Protein AF-A0A6V8PBB9-F1 (afdb_monomer_lite)

Secondary structure (DSSP, 8-state):
--BHHHH---HHHHHHHHHHHHH--SSSGGGT---S----HHHHHHHHHHHHSBPPSSHHHHHHHHHHHHHHHSGGGSS-HHHHHHHHHS--TT----------

pLDDT: mean 77.47, std 15.17, range [37.69, 92.19]

Organism: NCBI:txid2754717

Sequence (104 aa):
MKRFIEVSFPVKEVSVESAREKNIRHGHISTLHIWWARRPLASSRTTSYAALIPTPENDLEWDKKRQFIIELSKWENSLNPAIIEKVRFTPHSGHRLRFKPATD

Structure (mmCIF, N/CA/C/O backbone):
data_AF-A0A6V8PBB9-F1
#
_entry.id   AF-A0A6V8PBB9-F1
#
loop_
_atom_site.group_PDB
_atom_site.id
_atom_site.type_symbol
_atom_site.label_atom_id
_atom_site.label_alt_id
_atom_site.label_comp_id
_atom_site.label_asym_id
_atom_site.label_entity_id
_atom_site.label_seq_id
_atom_site.pdbx_PDB_ins_code
_atom_site.Cartn_x
_atom_site.Cartn_y
_atom_site.Cartn_z
_atom_site.occupancy
_atom_site.B_iso_or_equiv
_atom_site.auth_seq_id
_atom_site.auth_comp_id
_atom_site.auth_asym_id
_atom_site.auth_atom_id
_atom_site.pdbx_PDB_model_num
ATOM 1 N N . MET A 1 1 ? -7.534 -2.734 20.388 1.00 67.62 1 MET A N 1
ATOM 2 C CA . MET A 1 1 ? -7.960 -1.711 19.406 1.00 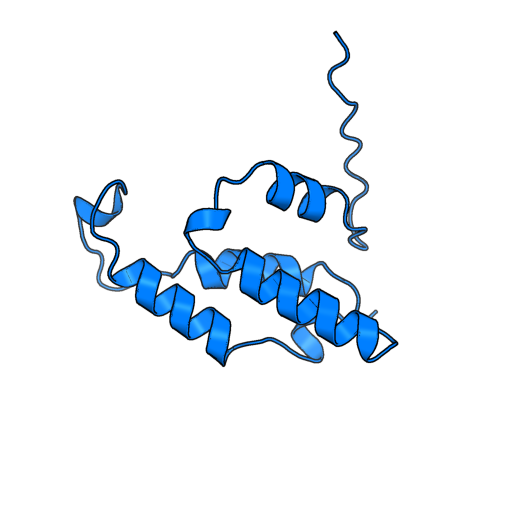67.62 1 MET A CA 1
ATOM 3 C C . MET A 1 1 ? -7.735 -2.296 18.022 1.00 67.62 1 MET A C 1
ATOM 5 O O . MET A 1 1 ? -6.621 -2.750 17.782 1.00 67.62 1 MET A O 1
ATOM 9 N N . LYS A 1 2 ? -8.766 -2.359 17.170 1.00 80.06 2 LYS A N 1
ATOM 10 C CA . LYS A 1 2 ? -8.644 -2.953 15.828 1.00 80.06 2 LYS A CA 1
ATOM 11 C C . LYS A 1 2 ? -7.736 -2.108 14.938 1.00 80.06 2 LYS A C 1
ATOM 13 O O . LYS A 1 2 ? -7.765 -0.871 15.020 1.00 80.06 2 LYS A O 1
ATOM 18 N N . ARG A 1 3 ? -6.945 -2.761 14.092 1.00 86.38 3 ARG A N 1
ATOM 19 C CA . ARG A 1 3 ? -6.057 -2.099 13.119 1.00 86.38 3 ARG A CA 1
ATOM 20 C C . ARG A 1 3 ? -6.748 -1.959 11.769 1.00 86.38 3 ARG A C 1
ATOM 22 O O . ARG A 1 3 ? -7.606 -2.768 11.436 1.00 86.38 3 ARG A O 1
ATOM 29 N N . PHE A 1 4 ? -6.346 -0.969 10.968 1.00 86.94 4 PHE A N 1
ATOM 30 C CA . PHE A 1 4 ? -6.952 -0.748 9.647 1.00 86.94 4 PHE A CA 1
ATOM 31 C C . PHE A 1 4 ? -6.899 -2.005 8.774 1.00 86.94 4 PHE A C 1
ATOM 33 O O . PHE A 1 4 ? -7.910 -2.369 8.185 1.00 86.94 4 PHE A O 1
ATOM 40 N N . ILE A 1 5 ? -5.763 -2.712 8.782 1.00 87.94 5 ILE A N 1
ATOM 41 C CA . ILE A 1 5 ? -5.568 -3.948 8.010 1.00 87.94 5 ILE A CA 1
ATOM 42 C C . ILE A 1 5 ? -6.571 -5.069 8.345 1.00 87.94 5 ILE A C 1
ATOM 44 O O . ILE A 1 5 ? -6.842 -5.909 7.495 1.00 87.94 5 ILE A O 1
ATOM 48 N N . GLU A 1 6 ? -7.142 -5.084 9.552 1.00 85.94 6 GLU A N 1
ATOM 49 C CA . GLU A 1 6 ? -8.131 -6.090 9.974 1.00 85.94 6 GLU A CA 1
ATOM 50 C C . GLU A 1 6 ? -9.535 -5.793 9.433 1.00 85.94 6 GLU A C 1
ATOM 52 O O . GLU A 1 6 ? -10.393 -6.672 9.419 1.00 85.94 6 GLU A O 1
ATOM 57 N N . VAL A 1 7 ? -9.782 -4.549 9.016 1.00 85.75 7 VAL A N 1
ATOM 58 C CA . VAL A 1 7 ? -11.084 -4.088 8.522 1.00 85.75 7 VAL A CA 1
ATOM 59 C C . VAL A 1 7 ? -11.071 -3.955 7.008 1.00 85.75 7 VAL A C 1
ATOM 61 O O . VAL A 1 7 ? -12.018 -4.364 6.342 1.00 85.75 7 VAL A O 1
ATOM 64 N N . SER A 1 8 ? -10.016 -3.362 6.452 1.00 82.56 8 SER A N 1
ATOM 65 C CA . SER A 1 8 ? -9.913 -3.123 5.019 1.00 82.56 8 SER A CA 1
ATOM 66 C C . SER A 1 8 ? -8.471 -2.890 4.584 1.00 82.56 8 SER A C 1
ATOM 68 O O . SER A 1 8 ? -7.655 -2.323 5.307 1.00 82.56 8 SER A O 1
ATOM 70 N N . PHE A 1 9 ? -8.156 -3.290 3.356 1.00 87.94 9 PHE A N 1
ATOM 71 C CA . PHE A 1 9 ? -6.892 -2.975 2.707 1.00 87.94 9 PHE A CA 1
ATOM 72 C C . PHE A 1 9 ? -7.114 -2.853 1.191 1.00 87.94 9 PHE A C 1
ATOM 74 O O . PHE A 1 9 ? -7.758 -3.732 0.612 1.00 87.94 9 PHE A O 1
ATOM 81 N N . PRO A 1 10 ? -6.600 -1.805 0.515 1.00 90.56 10 PRO A N 1
ATOM 82 C CA . PRO A 1 10 ? -6.743 -1.641 -0.934 1.00 90.56 10 PRO A CA 1
ATOM 83 C C . PRO A 1 10 ? -5.828 -2.616 -1.698 1.00 90.56 10 PRO A C 1
ATOM 85 O O . PRO A 1 10 ? -4.805 -2.240 -2.267 1.00 90.56 10 PRO A O 1
ATOM 88 N N . VAL A 1 11 ? -6.186 -3.904 -1.687 1.00 90.12 11 VAL A N 1
ATOM 89 C CA . VAL A 1 11 ? -5.381 -4.986 -2.278 1.00 90.12 11 VAL A CA 1
ATOM 90 C C . VAL A 1 11 ? -5.196 -4.778 -3.779 1.00 90.12 11 VAL A C 1
ATOM 92 O O . VAL A 1 11 ? -4.096 -4.992 -4.287 1.00 90.12 11 VAL A O 1
ATOM 95 N N . LYS A 1 12 ? -6.244 -4.361 -4.500 1.00 91.31 12 LYS A N 1
ATOM 96 C CA . LYS A 1 12 ? -6.227 -4.246 -5.965 1.00 91.31 12 LYS A CA 1
ATOM 97 C C . LYS A 1 12 ? -5.201 -3.213 -6.424 1.00 91.31 12 LYS A C 1
ATOM 99 O O . LYS A 1 12 ? -4.346 -3.516 -7.249 1.00 91.31 12 LYS A O 1
ATOM 104 N N . GLU A 1 13 ? -5.264 -2.015 -5.861 1.00 92.19 13 GLU A N 1
ATOM 105 C CA . GLU A 1 13 ? -4.409 -0.887 -6.214 1.00 92.19 13 GLU A CA 1
ATOM 106 C C . GLU A 1 13 ? -2.955 -1.147 -5.799 1.00 92.19 13 GLU A C 1
ATOM 108 O O . GLU A 1 13 ? -2.046 -1.011 -6.618 1.00 92.19 13 GLU A O 1
ATOM 113 N N . VAL A 1 14 ? -2.734 -1.638 -4.572 1.00 90.56 14 VAL A N 1
ATOM 114 C CA . VAL A 1 14 ? -1.390 -1.994 -4.082 1.00 90.56 14 VAL A CA 1
ATOM 115 C C . VAL A 1 14 ? -0.769 -3.119 -4.915 1.00 90.56 14 VAL A C 1
ATOM 117 O O . VAL A 1 14 ? 0.441 -3.117 -5.158 1.00 90.56 14 VAL A O 1
ATOM 120 N N . SER A 1 15 ? -1.574 -4.075 -5.384 1.00 89.44 15 SER A N 1
ATOM 121 C CA . SER A 1 15 ? -1.097 -5.166 -6.242 1.00 89.44 15 SER A CA 1
ATOM 122 C C . SER A 1 15 ? -0.676 -4.670 -7.623 1.00 89.44 15 SER A C 1
ATOM 124 O O . SER A 1 15 ? 0.337 -5.137 -8.142 1.00 89.44 15 SER A O 1
ATOM 126 N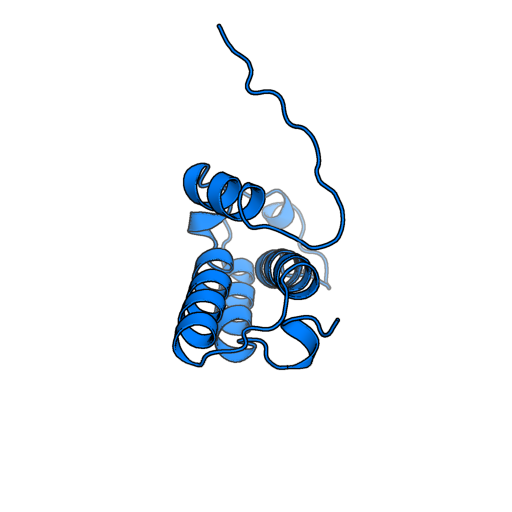 N . VAL A 1 16 ? -1.402 -3.706 -8.202 1.00 91.00 16 VAL A N 1
ATOM 127 C CA . VAL A 1 16 ? -1.021 -3.078 -9.478 1.00 91.00 16 VAL A CA 1
ATOM 128 C C . VAL A 1 16 ? 0.325 -2.370 -9.343 1.00 91.00 16 VAL A C 1
ATOM 130 O O . VAL A 1 16 ? 1.211 -2.607 -10.164 1.00 91.00 16 VAL A O 1
ATOM 133 N N . GLU A 1 17 ? 0.525 -1.571 -8.292 1.00 89.50 17 GLU A N 1
ATOM 134 C CA . GLU A 1 17 ? 1.814 -0.899 -8.069 1.00 89.50 17 GLU A CA 1
ATOM 135 C C . GLU A 1 17 ? 2.943 -1.898 -7.775 1.00 89.50 17 GLU A C 1
ATOM 137 O O . GLU A 1 17 ? 4.044 -1.776 -8.310 1.00 89.50 17 GLU A O 1
ATOM 142 N N . SER A 1 18 ? 2.657 -2.963 -7.022 1.00 86.88 18 SER A N 1
ATOM 143 C CA . SER A 1 18 ? 3.609 -4.054 -6.770 1.00 86.88 18 SER A CA 1
ATOM 144 C C . SER A 1 18 ? 4.019 -4.788 -8.053 1.00 86.88 18 SER A C 1
ATOM 146 O O . SER A 1 18 ? 5.165 -5.218 -8.192 1.00 86.88 18 SER A O 1
ATOM 148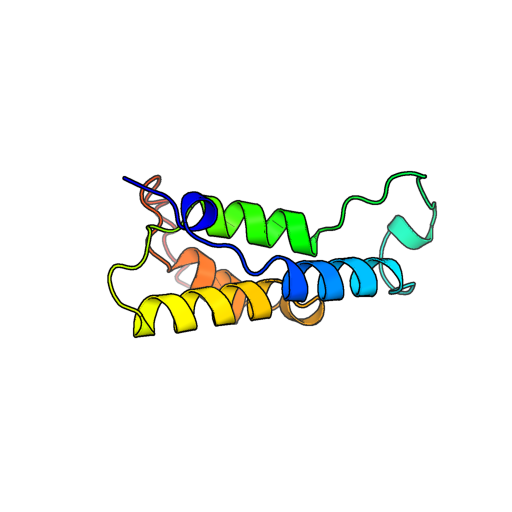 N N . ALA A 1 19 ? 3.096 -4.952 -9.006 1.00 86.31 19 ALA A N 1
ATOM 149 C CA . ALA A 1 19 ? 3.386 -5.535 -10.312 1.00 86.31 19 ALA A CA 1
ATOM 150 C C . ALA A 1 19 ? 4.183 -4.568 -11.202 1.00 86.31 19 ALA A C 1
ATOM 152 O O . ALA A 1 19 ? 5.096 -4.999 -11.906 1.00 86.31 19 ALA A O 1
ATOM 153 N N . ARG A 1 20 ? 3.895 -3.261 -11.141 1.00 84.81 20 ARG A N 1
ATOM 154 C CA . ARG A 1 20 ? 4.679 -2.234 -11.842 1.00 84.81 20 ARG A CA 1
ATOM 155 C C . ARG A 1 20 ? 6.115 -2.173 -11.339 1.00 84.81 20 ARG A C 1
ATOM 157 O O . ARG A 1 20 ? 7.025 -2.201 -12.159 1.00 84.81 20 ARG A O 1
ATOM 164 N N . GLU A 1 21 ? 6.329 -2.205 -10.024 1.00 80.81 21 GLU A N 1
ATOM 165 C CA . GLU A 1 21 ? 7.662 -2.250 -9.402 1.00 80.81 21 GLU A CA 1
ATOM 166 C C . GLU A 1 21 ? 8.505 -3.428 -9.925 1.00 80.81 21 GLU A C 1
ATOM 168 O O . GLU A 1 21 ? 9.725 -3.327 -10.089 1.00 80.81 21 GLU A O 1
ATOM 173 N N . LYS A 1 22 ? 7.856 -4.553 -10.267 1.00 75.38 22 LYS A N 1
ATOM 174 C CA . LYS A 1 22 ? 8.543 -5.706 -10.865 1.00 75.38 22 LYS A CA 1
ATOM 175 C C . LYS A 1 22 ? 9.132 -5.411 -12.248 1.00 75.38 22 LYS A C 1
ATOM 177 O O . LYS A 1 22 ? 10.169 -5.990 -12.582 1.00 75.38 22 LYS A O 1
ATOM 182 N N . ASN A 1 23 ? 8.500 -4.517 -13.006 1.00 74.94 23 ASN A N 1
ATOM 183 C CA . ASN A 1 23 ? 8.849 -4.162 -14.382 1.00 74.94 23 ASN A CA 1
ATOM 184 C C . ASN A 1 23 ? 9.797 -2.958 -14.492 1.00 74.94 23 ASN A C 1
ATOM 186 O O . ASN A 1 23 ? 10.318 -2.703 -15.576 1.00 74.94 23 ASN A O 1
ATOM 190 N N . ILE A 1 24 ? 10.064 -2.249 -13.392 1.00 73.00 24 ILE A N 1
ATOM 191 C CA . ILE A 1 24 ? 11.068 -1.182 -13.343 1.00 73.00 24 ILE A CA 1
ATOM 192 C C . ILE A 1 24 ? 12.458 -1.833 -13.381 1.00 73.00 24 ILE A C 1
ATOM 194 O O . ILE A 1 24 ? 12.852 -2.542 -12.453 1.00 73.00 24 ILE A O 1
ATOM 198 N N . ARG A 1 25 ? 13.186 -1.632 -14.487 1.00 64.06 25 ARG A N 1
ATOM 199 C CA . ARG A 1 25 ? 14.479 -2.289 -14.780 1.00 64.06 25 ARG A CA 1
ATOM 200 C C . ARG A 1 25 ? 15.683 -1.343 -14.775 1.00 64.06 25 ARG A C 1
ATOM 202 O O . ARG A 1 25 ? 16.742 -1.696 -15.280 1.00 64.06 25 ARG A O 1
ATOM 209 N N . HIS A 1 26 ? 15.548 -0.161 -14.188 1.00 64.19 26 HIS A N 1
ATOM 210 C CA . HIS A 1 26 ? 16.607 0.846 -14.135 1.00 64.19 26 HIS A CA 1
ATOM 211 C C . HIS A 1 26 ? 16.751 1.406 -12.714 1.00 64.19 26 HIS A C 1
ATOM 213 O O . HIS A 1 26 ? 15.760 1.801 -12.101 1.00 64.19 26 HIS A O 1
ATOM 219 N N . GLY A 1 27 ? 17.990 1.438 -12.206 1.00 63.19 27 GLY A N 1
ATOM 220 C CA . GLY A 1 27 ? 18.352 2.125 -10.958 1.00 63.19 27 GLY A CA 1
ATOM 221 C C . GLY A 1 27 ? 18.228 1.327 -9.651 1.00 63.19 27 GLY A C 1
ATOM 222 O O . GLY A 1 27 ? 18.254 1.941 -8.591 1.00 63.19 27 GLY A O 1
ATOM 223 N N . HIS A 1 28 ? 18.101 -0.007 -9.674 1.00 62.22 28 HIS A N 1
ATOM 224 C CA . HIS A 1 28 ? 17.966 -0.806 -8.445 1.00 62.22 28 HIS A CA 1
ATOM 225 C C . HIS A 1 28 ? 18.910 -2.012 -8.433 1.00 62.22 28 HIS A C 1
ATOM 227 O O . HIS A 1 28 ? 19.061 -2.672 -9.450 1.00 62.22 28 HIS A O 1
ATOM 233 N N . ILE A 1 29 ? 19.482 -2.379 -7.279 1.00 62.75 29 ILE A N 1
ATOM 234 C CA . ILE A 1 29 ? 20.411 -3.528 -7.161 1.00 62.75 29 ILE A CA 1
ATOM 235 C C . ILE A 1 29 ? 19.773 -4.834 -7.676 1.00 62.75 29 ILE A C 1
ATOM 237 O O . ILE A 1 29 ? 20.450 -5.710 -8.205 1.00 62.75 29 ILE A O 1
ATOM 241 N N . SER A 1 30 ? 18.443 -4.944 -7.623 1.00 55.53 30 SER A N 1
ATOM 242 C CA . SER A 1 30 ? 17.699 -6.082 -8.182 1.00 55.53 30 SER A CA 1
ATOM 243 C C . SER A 1 30 ? 17.743 -6.204 -9.711 1.00 55.53 30 SER A C 1
ATOM 245 O O . SER A 1 30 ? 17.207 -7.174 -10.239 1.00 55.53 30 SER A O 1
ATOM 247 N N . THR A 1 31 ? 18.312 -5.237 -10.437 1.00 62.03 31 THR A N 1
ATOM 248 C CA . THR A 1 31 ? 18.574 -5.354 -11.881 1.00 62.03 31 THR A CA 1
ATOM 249 C C . THR A 1 31 ? 19.888 -6.076 -12.172 1.00 62.03 31 THR A C 1
ATOM 251 O O . THR A 1 31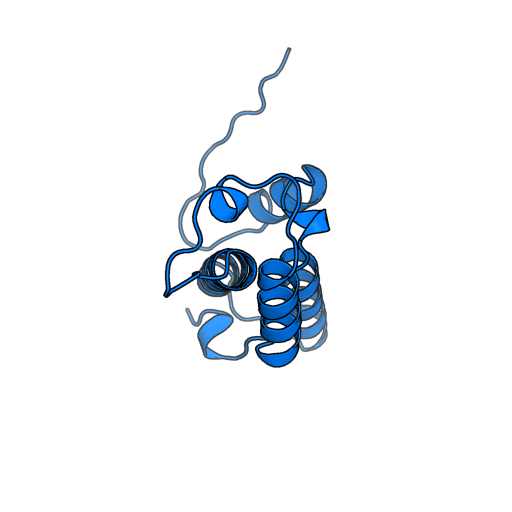 ? 20.074 -6.522 -13.297 1.00 62.03 31 THR A O 1
ATOM 254 N N . LEU A 1 32 ? 20.778 -6.221 -11.177 1.00 66.75 32 LEU A N 1
ATOM 255 C CA . LEU A 1 32 ? 22.032 -6.975 -11.301 1.00 66.75 32 LEU A CA 1
ATOM 256 C C . LEU A 1 32 ? 21.805 -8.492 -11.228 1.00 66.75 32 LEU A C 1
ATOM 258 O O . LEU A 1 32 ? 22.436 -9.240 -11.968 1.00 66.75 32 LEU A O 1
ATOM 262 N N . HIS A 1 33 ? 20.903 -8.961 -10.359 1.00 64.81 33 HIS A N 1
ATOM 263 C CA . HIS A 1 33 ? 20.559 -10.380 -10.254 1.00 64.81 33 HIS A CA 1
ATOM 264 C C . HIS A 1 33 ? 19.080 -10.571 -9.899 1.00 64.81 33 HIS A C 1
ATOM 266 O O . HIS A 1 33 ? 18.587 -10.055 -8.892 1.00 64.81 33 HIS A O 1
ATOM 272 N N . ILE A 1 34 ? 18.367 -11.325 -10.738 1.00 62.22 34 ILE A N 1
ATOM 273 C CA . ILE A 1 34 ? 16.937 -11.596 -10.585 1.00 62.22 34 ILE A CA 1
ATOM 274 C C . ILE A 1 34 ? 16.771 -12.880 -9.769 1.00 62.22 34 ILE A C 1
ATOM 276 O O . ILE A 1 34 ? 16.916 -13.981 -10.290 1.00 62.22 34 ILE A O 1
ATOM 280 N N . TRP A 1 35 ? 16.426 -12.744 -8.490 1.00 64.69 35 TRP A N 1
ATOM 281 C CA . TRP A 1 35 ? 15.992 -13.878 -7.671 1.00 64.69 35 TRP A CA 1
ATOM 282 C C . TRP A 1 35 ? 14.572 -14.324 -8.041 1.00 64.69 35 TRP A C 1
ATOM 284 O O . TRP A 1 35 ? 13.699 -13.493 -8.305 1.00 64.69 35 TRP A O 1
ATOM 294 N N . TRP A 1 36 ? 14.318 -15.635 -7.986 1.00 61.94 36 TRP A N 1
ATOM 295 C CA . TRP A 1 36 ? 13.028 -16.253 -8.335 1.00 61.94 36 TRP A CA 1
ATOM 296 C C . TRP A 1 36 ? 11.828 -15.761 -7.508 1.00 61.94 36 TRP A C 1
ATOM 298 O O . TRP A 1 36 ? 10.692 -15.857 -7.963 1.00 61.94 36 TRP A O 1
ATOM 308 N N . ALA A 1 37 ? 12.048 -15.163 -6.335 1.00 58.09 37 ALA A N 1
ATOM 309 C CA . ALA A 1 37 ? 10.987 -14.605 -5.501 1.00 58.09 37 ALA A CA 1
ATOM 310 C C . ALA A 1 37 ? 11.242 -13.125 -5.178 1.00 58.09 37 ALA A C 1
ATOM 312 O O . ALA A 1 37 ? 11.685 -12.772 -4.085 1.00 58.09 37 ALA A O 1
ATOM 313 N N . ARG A 1 38 ? 10.929 -12.229 -6.122 1.00 71.56 38 ARG A N 1
ATOM 314 C CA . ARG A 1 38 ? 10.925 -10.780 -5.853 1.00 71.56 38 ARG A CA 1
ATOM 315 C C . ARG A 1 38 ? 9.781 -10.443 -4.890 1.00 71.56 38 ARG A C 1
ATOM 317 O O . ARG A 1 38 ? 8.615 -10.470 -5.294 1.00 71.56 38 ARG A O 1
ATOM 324 N N . ARG A 1 39 ? 10.108 -10.108 -3.636 1.00 71.31 39 ARG A N 1
ATOM 325 C CA . ARG A 1 39 ? 9.140 -9.538 -2.686 1.00 71.31 39 ARG A CA 1
ATOM 326 C C . ARG A 1 39 ? 8.903 -8.060 -3.029 1.00 71.31 39 ARG A C 1
ATOM 328 O O . ARG A 1 39 ? 9.869 -7.303 -3.010 1.00 71.31 39 ARG A O 1
ATOM 335 N N . PRO A 1 40 ? 7.672 -7.651 -3.382 1.00 79.12 40 PRO A N 1
ATOM 336 C CA . PRO A 1 40 ? 7.386 -6.267 -3.756 1.00 79.12 40 PRO A CA 1
ATOM 337 C C . PRO A 1 40 ? 7.494 -5.338 -2.540 1.00 79.12 40 PRO A C 1
ATOM 339 O O . PRO A 1 40 ? 6.807 -5.549 -1.532 1.00 79.12 40 PRO A O 1
ATOM 342 N N . LEU A 1 41 ? 8.332 -4.301 -2.629 1.00 83.44 41 LEU A N 1
ATOM 343 C CA . LEU A 1 41 ? 8.530 -3.340 -1.541 1.00 83.44 41 LEU A CA 1
ATOM 344 C C . LEU A 1 41 ? 7.275 -2.490 -1.328 1.00 83.44 41 LEU A C 1
ATOM 346 O O . LEU A 1 41 ? 6.945 -2.164 -0.185 1.00 83.44 41 LEU A O 1
ATOM 350 N N . ALA A 1 42 ? 6.525 -2.206 -2.400 1.00 88.19 42 ALA A N 1
ATOM 351 C CA . ALA A 1 42 ? 5.259 -1.484 -2.355 1.00 88.19 42 ALA A CA 1
ATOM 352 C C . ALA A 1 42 ? 4.226 -2.137 -1.424 1.00 88.19 42 ALA A C 1
ATOM 354 O O . ALA A 1 42 ? 3.609 -1.450 -0.605 1.00 88.19 42 ALA A O 1
ATOM 355 N N . SER A 1 43 ? 4.073 -3.461 -1.499 1.00 88.94 43 SER A N 1
ATOM 356 C CA . SER A 1 43 ? 3.192 -4.210 -0.597 1.00 88.94 43 SER A CA 1
ATOM 357 C C . SER A 1 43 ? 3.748 -4.241 0.826 1.00 88.94 43 SER A C 1
ATOM 359 O O . SER A 1 43 ? 3.002 -4.005 1.775 1.00 88.94 43 SER A O 1
ATOM 361 N N . SER A 1 44 ? 5.059 -4.440 0.997 1.00 89.31 44 SER A N 1
ATOM 362 C CA . SER A 1 44 ? 5.672 -4.484 2.330 1.00 89.31 44 SER A CA 1
ATOM 363 C C . SER A 1 44 ? 5.461 -3.180 3.105 1.00 89.31 44 SER A C 1
ATOM 365 O O . SER A 1 44 ? 5.030 -3.217 4.255 1.00 89.31 44 SER A O 1
ATOM 367 N N . ARG A 1 45 ? 5.719 -2.017 2.490 1.00 88.88 45 ARG A N 1
ATOM 368 C CA . ARG A 1 45 ? 5.588 -0.716 3.174 1.00 88.88 45 ARG A CA 1
ATOM 369 C C . ARG A 1 45 ? 4.145 -0.382 3.545 1.00 88.88 45 ARG A C 1
ATOM 371 O O . ARG A 1 45 ? 3.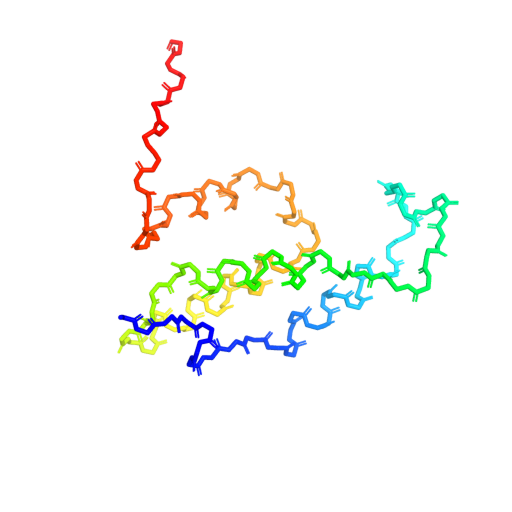886 0.105 4.642 1.00 88.88 45 ARG A O 1
ATOM 378 N N . THR A 1 46 ? 3.206 -0.658 2.642 1.00 91.94 46 THR A N 1
ATOM 379 C CA . THR A 1 46 ? 1.788 -0.344 2.848 1.00 91.94 46 THR A CA 1
ATOM 380 C C . THR A 1 46 ? 1.173 -1.248 3.899 1.00 91.94 46 THR A C 1
ATOM 382 O O . THR A 1 46 ? 0.420 -0.765 4.737 1.00 91.94 46 THR A O 1
ATOM 385 N N . THR A 1 47 ? 1.554 -2.526 3.910 1.00 91.88 47 THR A N 1
ATOM 386 C CA . THR A 1 47 ? 1.144 -3.492 4.937 1.00 91.88 47 THR A CA 1
ATOM 387 C C . THR A 1 47 ? 1.636 -3.060 6.317 1.00 91.88 47 THR A C 1
ATOM 389 O O . THR A 1 47 ? 0.839 -2.986 7.251 1.00 91.88 47 THR A O 1
ATOM 392 N N . SER A 1 48 ? 2.917 -2.689 6.441 1.00 90.50 48 SER A N 1
ATOM 393 C CA . SER A 1 48 ? 3.468 -2.184 7.705 1.00 90.50 48 SER A CA 1
ATOM 394 C C . SER A 1 48 ? 2.732 -0.937 8.193 1.00 90.50 48 SER A C 1
ATOM 396 O O . SER A 1 48 ? 2.373 -0.857 9.364 1.00 90.50 48 SER A O 1
ATOM 398 N N . TYR A 1 49 ? 2.449 0.022 7.307 1.00 89.62 49 TYR A N 1
ATOM 399 C CA . TYR A 1 49 ? 1.698 1.222 7.679 1.00 89.62 49 TYR A CA 1
ATOM 400 C C . TYR A 1 49 ? 0.252 0.901 8.090 1.00 89.62 49 TYR A C 1
ATOM 402 O O . TYR A 1 49 ? -0.202 1.345 9.144 1.00 89.62 49 TYR A O 1
ATOM 410 N N . ALA A 1 50 ? -0.453 0.071 7.316 1.00 90.50 50 ALA A N 1
ATOM 411 C CA . ALA A 1 50 ? -1.832 -0.337 7.590 1.00 90.50 50 ALA A CA 1
ATOM 412 C C . ALA A 1 50 ? -1.985 -1.090 8.927 1.00 90.50 50 ALA A C 1
ATOM 414 O O . ALA A 1 50 ? -3.022 -0.980 9.584 1.00 90.50 50 ALA A O 1
ATOM 415 N N . ALA A 1 51 ? -0.954 -1.822 9.357 1.00 89.44 51 ALA A N 1
ATOM 416 C CA . ALA A 1 51 ? -0.921 -2.480 10.662 1.00 89.44 51 ALA A CA 1
ATOM 417 C C . ALA A 1 51 ? -0.720 -1.494 11.83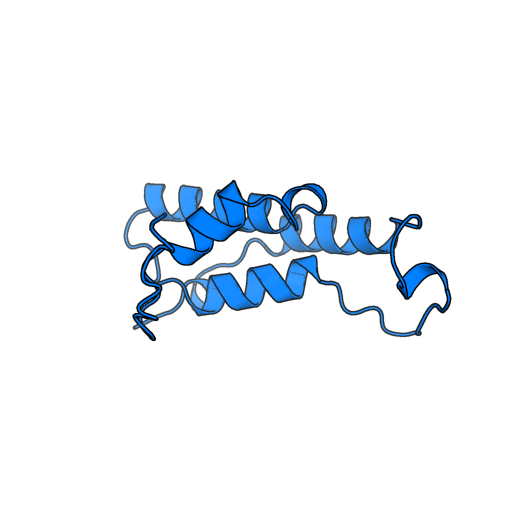1 1.00 89.44 51 ALA A C 1
ATOM 419 O O . ALA A 1 51 ? -1.163 -1.751 12.952 1.00 89.44 51 ALA A O 1
ATOM 420 N N . LEU A 1 52 ? -0.072 -0.350 11.592 1.00 88.00 52 LEU A N 1
ATOM 421 C CA . LEU A 1 52 ? 0.250 0.637 12.626 1.00 88.00 52 LEU A CA 1
ATOM 422 C C . LEU A 1 52 ? -0.854 1.678 12.845 1.00 88.00 52 LEU A C 1
ATOM 424 O O . LEU A 1 52 ? -0.962 2.224 13.947 1.00 88.00 52 LEU A O 1
ATOM 428 N N . ILE A 1 53 ? -1.694 1.932 11.843 1.00 87.62 53 ILE A N 1
ATOM 429 C CA . ILE A 1 53 ? -2.773 2.919 11.946 1.00 87.62 53 ILE A CA 1
ATOM 430 C C . ILE A 1 53 ? -4.022 2.360 12.656 1.00 87.62 53 ILE A C 1
ATOM 432 O O . ILE A 1 53 ? -4.375 1.184 12.490 1.00 87.62 53 ILE A O 1
ATOM 436 N N . PRO A 1 54 ? -4.721 3.190 13.453 1.00 87.75 54 PRO A N 1
ATOM 437 C CA . PRO A 1 54 ? -5.998 2.809 14.040 1.00 87.75 54 PRO A CA 1
ATOM 438 C C . PRO A 1 54 ? -7.102 2.755 12.977 1.00 87.75 54 PRO A C 1
ATOM 440 O O . PRO A 1 54 ? -7.081 3.491 11.980 1.00 87.75 54 PRO A O 1
ATOM 443 N N . THR A 1 55 ? -8.092 1.900 13.228 1.00 85.69 55 THR A N 1
ATOM 444 C CA . THR A 1 55 ? -9.303 1.798 12.400 1.00 85.69 55 THR A CA 1
ATOM 445 C C . THR A 1 55 ? -10.041 3.147 12.361 1.00 85.69 55 THR A C 1
ATOM 447 O O . THR A 1 55 ? -10.156 3.786 13.404 1.00 85.69 55 THR A O 1
ATOM 450 N N . PRO A 1 56 ? -10.479 3.635 11.186 1.00 83.75 56 PRO A N 1
ATOM 451 C CA . PRO A 1 56 ? -11.322 4.821 11.066 1.00 83.75 56 PRO A CA 1
ATOM 452 C C . PRO A 1 56 ? -12.724 4.535 11.602 1.00 83.75 56 PRO A C 1
ATOM 454 O O . PRO A 1 56 ? -13.264 3.455 11.381 1.00 83.75 56 PRO A O 1
ATOM 457 N N . GLU A 1 57 ? -13.311 5.520 12.268 1.00 82.75 57 GLU A N 1
ATOM 458 C CA . GLU A 1 57 ? -14.694 5.445 12.759 1.00 82.75 57 GLU A CA 1
ATOM 459 C C . GLU A 1 57 ? -15.689 6.069 11.769 1.00 82.75 57 GLU A C 1
ATOM 461 O O . GLU A 1 57 ? -16.883 5.805 11.849 1.00 82.75 57 GLU A O 1
ATOM 466 N N . ASN A 1 58 ? -15.197 6.876 10.821 1.00 87.75 58 ASN A N 1
ATOM 467 C CA . ASN A 1 58 ? -15.998 7.620 9.853 1.00 87.75 58 ASN A CA 1
ATOM 468 C C . ASN A 1 58 ? -15.590 7.274 8.410 1.00 87.75 58 ASN A C 1
ATOM 470 O O . ASN A 1 58 ? -14.397 7.135 8.115 1.00 87.75 58 ASN A O 1
ATOM 474 N N . ASP A 1 59 ? -16.565 7.215 7.502 1.00 85.75 59 ASP A N 1
ATOM 475 C CA . ASP A 1 59 ? -16.378 6.889 6.082 1.00 85.75 59 ASP A CA 1
ATOM 476 C C . ASP A 1 59 ? -15.418 7.868 5.388 1.00 85.75 59 ASP A C 1
ATOM 478 O O . ASP A 1 59 ? -14.552 7.471 4.607 1.00 85.75 59 ASP A O 1
ATOM 482 N N . LEU A 1 60 ? -15.473 9.154 5.752 1.00 87.25 60 LEU A N 1
ATOM 483 C CA . LEU A 1 60 ? -14.564 10.159 5.193 1.00 87.25 60 LEU A CA 1
ATOM 484 C C . LEU A 1 60 ? -13.100 9.916 5.596 1.00 87.25 60 LEU A C 1
ATOM 486 O O . LEU A 1 60 ? -12.178 10.145 4.810 1.00 87.25 60 LEU A O 1
ATOM 490 N N . GLU A 1 61 ? -12.857 9.479 6.833 1.00 85.62 61 GLU A N 1
ATOM 491 C CA . GLU A 1 61 ? -11.505 9.124 7.273 1.00 85.62 61 GLU A CA 1
ATOM 492 C C . GLU A 1 61 ? -11.026 7.827 6.633 1.00 85.62 61 GLU A C 1
ATOM 494 O O . GLU A 1 61 ? -9.832 7.675 6.359 1.00 85.62 61 GLU A O 1
ATOM 499 N N . TRP A 1 62 ? -11.953 6.903 6.388 1.00 87.44 62 TRP A N 1
ATOM 500 C CA . TRP A 1 62 ? -11.676 5.662 5.691 1.00 87.44 62 TRP A CA 1
ATOM 501 C C . TRP A 1 62 ? -11.175 5.923 4.273 1.00 87.44 62 TRP A C 1
ATOM 503 O O . TRP A 1 62 ? -10.091 5.447 3.923 1.00 87.44 62 TRP A O 1
ATOM 513 N N . ASP A 1 63 ? -11.879 6.757 3.505 1.00 89.00 63 ASP A N 1
ATOM 514 C CA . ASP A 1 63 ? -11.472 7.117 2.146 1.00 89.00 63 ASP A CA 1
ATOM 515 C C . ASP A 1 63 ? -10.114 7.825 2.125 1.00 89.00 63 ASP A C 1
ATOM 517 O O . ASP A 1 63 ? -9.240 7.474 1.329 1.00 89.00 63 ASP A O 1
ATOM 521 N N . LYS A 1 64 ? -9.879 8.759 3.056 1.00 89.75 64 LYS A N 1
ATOM 522 C CA . LYS A 1 64 ? -8.588 9.458 3.178 1.00 89.75 64 LYS A CA 1
ATOM 523 C C . LYS A 1 64 ? -7.437 8.500 3.483 1.00 89.75 64 LYS A C 1
ATOM 525 O O . LYS A 1 64 ? -6.390 8.576 2.840 1.00 89.75 64 LYS A O 1
ATOM 530 N N . LYS A 1 65 ? -7.612 7.587 4.447 1.00 89.00 65 LYS A N 1
ATOM 531 C CA . LYS A 1 65 ? -6.591 6.585 4.806 1.00 89.00 65 LYS A CA 1
ATOM 532 C C . LYS A 1 65 ? -6.340 5.622 3.650 1.00 89.00 65 LYS A C 1
ATOM 534 O O . LYS A 1 65 ? -5.187 5.322 3.348 1.00 89.00 65 LYS A O 1
ATOM 539 N N . ARG A 1 66 ? -7.397 5.185 2.961 1.00 90.50 66 ARG A N 1
ATOM 540 C CA . ARG A 1 66 ? -7.297 4.322 1.781 1.00 90.50 66 ARG A CA 1
ATOM 541 C C . ARG A 1 66 ? -6.518 5.001 0.656 1.00 90.50 66 ARG A C 1
ATOM 543 O O . ARG A 1 66 ? -5.565 4.414 0.148 1.00 90.50 66 ARG A O 1
ATOM 550 N N . GLN A 1 67 ? -6.884 6.228 0.290 1.00 90.75 67 GLN A N 1
ATOM 551 C CA . GLN A 1 67 ? -6.183 7.006 -0.736 1.00 90.75 67 GLN A CA 1
ATOM 552 C C . GLN A 1 67 ? -4.717 7.230 -0.364 1.00 90.75 67 GLN A C 1
ATOM 554 O O . GLN A 1 67 ? -3.843 7.072 -1.212 1.00 90.75 67 GLN A O 1
ATOM 559 N N . PHE A 1 68 ? -4.437 7.508 0.910 1.00 91.06 68 PHE A N 1
ATOM 560 C CA . PHE A 1 68 ? -3.070 7.667 1.389 1.00 91.06 68 PHE A CA 1
ATOM 561 C C . PHE A 1 68 ? -2.254 6.371 1.308 1.00 91.06 68 PHE A C 1
ATOM 563 O O . PHE A 1 68 ? -1.093 6.410 0.923 1.00 91.06 68 PHE A O 1
ATOM 570 N N . ILE A 1 69 ? -2.842 5.206 1.599 1.00 91.56 69 ILE A N 1
ATOM 571 C CA . ILE A 1 69 ? -2.168 3.908 1.413 1.00 91.56 69 ILE A CA 1
ATOM 572 C C . ILE A 1 69 ? -1.858 3.662 -0.069 1.00 91.56 69 ILE A C 1
ATOM 574 O O . ILE A 1 69 ? -0.771 3.189 -0.398 1.00 91.56 69 ILE A O 1
ATOM 578 N N . ILE A 1 70 ? -2.783 4.005 -0.969 1.00 91.12 70 ILE A N 1
ATOM 579 C CA . ILE A 1 70 ? -2.570 3.895 -2.419 1.00 91.12 70 ILE A CA 1
ATOM 580 C C . ILE A 1 70 ? -1.442 4.831 -2.859 1.00 91.12 70 ILE A C 1
ATOM 582 O O . ILE A 1 70 ? -0.544 4.414 -3.585 1.00 91.12 70 ILE A O 1
ATOM 586 N N . GLU A 1 71 ? -1.438 6.074 -2.389 1.00 90.94 71 GLU A N 1
ATOM 587 C CA . GLU A 1 71 ? -0.372 7.039 -2.651 1.00 90.94 71 GLU A CA 1
ATOM 588 C C . GLU A 1 71 ? 0.978 6.555 -2.111 1.00 90.94 71 GLU A C 1
ATOM 590 O O . GLU A 1 71 ? 1.982 6.604 -2.826 1.00 90.94 71 GLU A O 1
ATOM 595 N N . LEU A 1 72 ? 0.988 6.017 -0.890 1.00 90.06 72 LEU A N 1
ATOM 596 C CA . LEU A 1 72 ? 2.158 5.407 -0.280 1.00 90.06 72 LEU A CA 1
ATOM 597 C C . LEU A 1 72 ? 2.627 4.204 -1.090 1.00 90.06 72 LEU A C 1
ATOM 599 O O . LEU A 1 72 ? 3.812 3.936 -1.065 1.00 90.06 72 LEU A O 1
ATOM 603 N N . SER A 1 73 ? 1.754 3.495 -1.812 1.00 89.56 73 SER A N 1
ATOM 604 C CA . SER A 1 73 ? 2.103 2.323 -2.627 1.00 89.56 73 SER A CA 1
ATOM 605 C C . SER A 1 73 ? 2.797 2.644 -3.954 1.00 89.56 73 SER A C 1
ATOM 607 O O . SER A 1 73 ? 3.399 1.737 -4.532 1.00 89.56 73 SER A O 1
ATOM 609 N N . LYS A 1 74 ? 2.814 3.909 -4.393 1.00 88.69 74 LYS A N 1
ATOM 610 C CA . LYS A 1 74 ? 3.438 4.347 -5.654 1.00 88.69 74 LYS A CA 1
ATOM 611 C C . LYS A 1 74 ? 4.958 4.424 -5.576 1.00 88.69 74 LYS A C 1
ATOM 613 O O . LYS A 1 74 ? 5.518 4.884 -4.574 1.00 88.69 74 LYS A O 1
ATOM 618 N N . TRP A 1 75 ? 5.650 3.935 -6.599 1.00 78.44 75 TRP A N 1
ATOM 619 C CA . TRP A 1 75 ? 7.116 3.864 -6.608 1.00 78.44 75 TRP A CA 1
ATOM 620 C C . TRP A 1 75 ? 7.773 5.245 -6.483 1.00 78.44 75 TRP A C 1
ATOM 622 O O . TRP A 1 75 ? 8.714 5.406 -5.705 1.00 78.44 75 TRP A O 1
ATOM 632 N N . GLU A 1 76 ? 7.230 6.252 -7.167 1.00 81.00 76 GLU A N 1
ATOM 633 C CA . GLU A 1 76 ? 7.728 7.634 -7.183 1.00 81.00 76 GLU A CA 1
ATOM 634 C C . GLU A 1 76 ? 7.750 8.254 -5.779 1.00 81.00 76 GLU A C 1
ATOM 636 O O . GLU A 1 76 ? 8.593 9.086 -5.453 1.00 81.00 76 GLU A O 1
ATOM 641 N N . ASN A 1 77 ? 6.858 7.781 -4.912 1.00 83.81 77 ASN A N 1
ATOM 642 C CA . ASN A 1 77 ? 6.692 8.260 -3.549 1.00 83.81 77 ASN A CA 1
ATOM 643 C C . ASN A 1 77 ? 7.580 7.533 -2.529 1.00 83.81 77 ASN A C 1
ATOM 645 O O . ASN A 1 77 ? 7.508 7.831 -1.339 1.00 83.81 77 ASN A O 1
ATOM 649 N N . SER A 1 78 ? 8.410 6.575 -2.958 1.00 74.06 78 SER A N 1
ATOM 650 C CA . SER A 1 78 ? 9.292 5.811 -2.061 1.00 74.06 78 SER A CA 1
ATOM 651 C C . SER A 1 78 ? 10.311 6.678 -1.316 1.00 74.06 78 SER A C 1
ATOM 653 O O . SER A 1 78 ? 10.560 6.433 -0.138 1.00 74.06 78 SER A O 1
ATOM 655 N N . LEU A 1 79 ? 10.857 7.702 -1.976 1.00 77.00 79 LEU A N 1
ATOM 656 C CA . LEU A 1 79 ? 11.890 8.593 -1.433 1.00 77.00 79 LEU A CA 1
ATOM 657 C C . LEU A 1 79 ? 11.384 10.018 -1.171 1.00 77.00 79 LEU A C 1
ATOM 659 O O . LEU A 1 79 ? 12.179 10.898 -0.854 1.00 77.00 79 LEU A O 1
ATOM 663 N N . ASN A 1 80 ? 10.078 10.265 -1.296 1.00 85.62 80 ASN A N 1
ATOM 664 C CA . ASN A 1 80 ? 9.522 11.601 -1.115 1.00 85.62 80 ASN A CA 1
ATOM 665 C C . ASN A 1 80 ? 9.519 11.986 0.382 1.00 85.62 80 ASN A C 1
ATOM 667 O O . ASN A 1 80 ? 8.743 11.407 1.153 1.00 85.62 80 ASN A O 1
ATOM 671 N N . PRO A 1 81 ? 10.333 12.972 0.813 1.00 83.31 81 PRO A N 1
ATOM 672 C CA . PRO A 1 81 ? 10.475 13.314 2.226 1.00 83.31 81 PRO A CA 1
ATOM 673 C C . PRO A 1 81 ? 9.162 13.793 2.852 1.00 83.31 81 PRO A C 1
ATOM 675 O O . PRO A 1 81 ? 8.894 13.448 4.003 1.00 83.31 81 PRO A O 1
ATOM 678 N N . ALA A 1 82 ? 8.308 14.488 2.091 1.00 85.12 82 ALA A N 1
ATOM 679 C CA . ALA A 1 82 ? 7.028 15.003 2.578 1.00 85.12 82 ALA A CA 1
ATOM 680 C C . ALA A 1 82 ? 6.060 13.872 2.965 1.00 85.12 82 ALA A C 1
ATOM 682 O O . ALA A 1 82 ? 5.369 13.940 3.982 1.00 85.12 82 ALA A O 1
ATOM 683 N N . ILE A 1 83 ? 6.038 12.788 2.185 1.00 84.44 83 ILE A N 1
ATOM 684 C CA . ILE A 1 83 ? 5.185 11.625 2.468 1.00 84.44 83 ILE A CA 1
ATOM 685 C C . ILE A 1 83 ? 5.715 10.867 3.682 1.00 84.44 83 ILE A C 1
ATOM 687 O O . ILE A 1 83 ? 4.936 10.471 4.548 1.00 84.44 83 ILE A O 1
ATOM 691 N N . ILE A 1 84 ? 7.034 10.698 3.784 1.00 84.12 84 ILE A N 1
ATOM 692 C CA . ILE A 1 84 ? 7.648 10.004 4.920 1.00 84.12 84 ILE A CA 1
ATOM 693 C C . ILE A 1 84 ? 7.431 10.804 6.213 1.00 84.12 84 ILE A C 1
ATOM 695 O O . ILE A 1 84 ? 7.138 10.224 7.258 1.00 84.12 84 ILE A O 1
ATOM 699 N N . GLU A 1 85 ? 7.535 12.130 6.163 1.00 84.19 85 GLU A N 1
ATOM 700 C CA . GLU A 1 85 ? 7.222 12.996 7.299 1.00 84.19 85 GLU A CA 1
ATOM 701 C C . GLU A 1 85 ? 5.750 12.892 7.707 1.00 84.19 85 GLU A C 1
ATOM 703 O O . GLU A 1 85 ? 5.459 12.703 8.886 1.00 84.19 85 GLU A O 1
ATOM 708 N N . LYS A 1 86 ? 4.824 12.888 6.744 1.00 84.19 86 LYS A N 1
ATOM 709 C CA . LYS A 1 86 ? 3.395 12.676 7.006 1.00 84.19 86 LYS A CA 1
ATOM 710 C C . LYS A 1 86 ? 3.109 11.314 7.644 1.00 84.19 86 LYS A C 1
ATOM 712 O O . LYS A 1 86 ? 2.312 11.231 8.581 1.00 84.19 86 LYS A O 1
ATOM 717 N N . VAL A 1 87 ? 3.784 10.253 7.191 1.00 82.81 87 VAL A N 1
ATOM 718 C CA . VAL A 1 87 ? 3.733 8.938 7.848 1.00 82.81 87 VAL A CA 1
ATOM 719 C C . VAL A 1 87 ? 4.232 9.062 9.284 1.00 82.81 87 VAL A C 1
ATOM 721 O O . VAL A 1 87 ? 3.514 8.673 10.190 1.00 82.81 87 VAL A O 1
ATOM 724 N N . ARG A 1 88 ? 5.405 9.664 9.520 1.00 80.25 88 ARG A N 1
ATOM 725 C CA . ARG A 1 88 ? 5.974 9.836 10.870 1.00 80.25 88 ARG A CA 1
ATOM 726 C C . ARG A 1 88 ? 5.081 10.641 11.813 1.00 80.25 88 ARG A C 1
ATOM 728 O O . ARG A 1 88 ? 4.990 10.295 12.987 1.00 80.25 88 ARG A O 1
ATOM 735 N N . PHE A 1 89 ? 4.443 11.692 11.309 1.00 79.44 89 PHE A N 1
ATOM 736 C CA . PHE A 1 89 ? 3.557 12.555 12.085 1.00 79.44 89 PHE A CA 1
ATOM 737 C C . PHE A 1 89 ? 2.217 11.883 12.407 1.00 79.44 89 PHE A C 1
ATOM 739 O O . PHE A 1 89 ? 1.575 12.235 13.397 1.00 79.44 89 PHE A O 1
ATOM 746 N N . THR A 1 90 ? 1.790 10.900 11.605 1.00 75.19 90 THR A N 1
ATOM 747 C CA . THR A 1 90 ? 0.551 10.162 11.869 1.00 75.19 90 THR A CA 1
ATOM 748 C C . THR A 1 90 ? 0.642 9.490 13.247 1.00 75.19 90 THR A C 1
ATOM 750 O O . THR A 1 90 ? 1.591 8.754 13.508 1.00 75.19 90 THR A O 1
ATOM 753 N N . PRO A 1 91 ? -0.322 9.697 14.160 1.00 67.06 91 PRO A N 1
ATOM 754 C CA . PRO A 1 91 ? -0.298 9.029 15.454 1.00 67.06 91 PRO A CA 1
ATOM 755 C C . PRO A 1 91 ? -0.525 7.519 15.291 1.00 67.06 91 PRO A C 1
ATOM 757 O O . PRO A 1 91 ? -1.636 7.061 15.025 1.00 67.06 91 PRO A O 1
ATOM 760 N N . HIS A 1 92 ? 0.530 6.727 15.468 1.00 69.19 92 HIS A N 1
ATOM 761 C CA . HIS A 1 92 ? 0.448 5.268 15.564 1.00 69.19 92 HIS A CA 1
ATOM 762 C C . HIS A 1 92 ? 0.421 4.882 17.043 1.00 69.19 92 HIS A C 1
ATOM 764 O O . HIS A 1 92 ? 1.248 5.346 17.829 1.00 69.19 92 HIS A O 1
ATOM 770 N N . SER A 1 93 ? -0.502 4.011 17.437 1.00 48.75 93 SER A N 1
ATOM 771 C CA . SER A 1 93 ? -0.829 3.685 18.836 1.00 48.75 93 SER A CA 1
ATOM 772 C C . SER A 1 93 ? 0.235 2.890 19.622 1.00 48.75 93 SER A C 1
ATOM 774 O O . SER A 1 93 ? -0.121 2.158 20.539 1.00 48.75 93 SER A O 1
ATOM 776 N N . GLY A 1 94 ? 1.527 2.985 19.286 1.00 49.34 94 GLY A N 1
ATOM 777 C CA . GLY A 1 94 ? 2.556 2.097 19.847 1.00 49.34 94 GLY A CA 1
ATOM 778 C C . GLY A 1 94 ? 3.843 2.740 20.355 1.00 49.34 94 GLY A C 1
ATOM 779 O O . GLY A 1 94 ? 4.363 2.287 21.363 1.00 49.34 94 GLY A O 1
ATOM 780 N N . HIS A 1 95 ? 4.379 3.786 19.728 1.00 48.06 95 HIS A N 1
ATOM 781 C CA . HIS A 1 95 ? 5.640 4.376 20.188 1.00 48.06 95 HIS A CA 1
ATOM 782 C C . HIS A 1 95 ? 5.714 5.848 19.795 1.00 48.06 95 HIS A C 1
ATOM 784 O O . HIS A 1 95 ? 5.893 6.195 18.629 1.00 48.06 95 HIS A O 1
ATOM 790 N N . ARG A 1 96 ? 5.629 6.728 20.798 1.00 41.31 96 ARG A N 1
ATOM 791 C CA . ARG A 1 96 ? 6.065 8.122 20.690 1.00 41.31 96 ARG A CA 1
ATOM 792 C C . ARG A 1 96 ? 7.593 8.113 20.606 1.00 41.31 96 ARG A C 1
ATOM 794 O O . ARG A 1 96 ? 8.266 8.351 21.606 1.00 41.31 96 ARG A O 1
ATOM 801 N N . LEU A 1 97 ? 8.156 7.783 19.444 1.00 42.88 97 LEU A N 1
ATOM 802 C CA . LEU A 1 97 ? 9.569 8.053 19.200 1.00 42.88 97 LEU A CA 1
ATOM 803 C C . LEU A 1 97 ? 9.720 9.574 19.213 1.00 42.88 97 LEU A C 1
ATOM 805 O O . LEU A 1 97 ? 9.296 10.266 18.291 1.00 42.88 97 LEU A O 1
ATOM 809 N N . ARG A 1 98 ? 10.245 10.092 20.328 1.00 39.91 98 ARG A N 1
ATOM 810 C CA . ARG A 1 98 ? 10.680 11.479 20.474 1.00 39.91 98 ARG A CA 1
ATOM 811 C C . ARG A 1 98 ? 11.795 11.712 19.461 1.00 39.91 98 ARG A C 1
ATOM 813 O O . ARG A 1 98 ? 12.962 11.524 19.783 1.00 39.91 98 ARG A O 1
ATOM 820 N N . PHE A 1 99 ? 11.450 12.110 18.247 1.00 44.53 99 PHE A N 1
ATOM 821 C CA . PHE A 1 99 ? 12.418 12.757 17.383 1.00 44.53 99 PHE A CA 1
ATOM 822 C C . PHE A 1 99 ? 12.431 14.224 17.803 1.00 44.53 99 PHE A C 1
ATOM 824 O O . PHE A 1 99 ? 11.470 14.953 17.561 1.00 44.53 99 PHE A O 1
ATOM 831 N N . LYS A 1 100 ? 13.468 14.639 18.540 1.00 38.31 100 LYS A N 1
ATOM 832 C CA . LYS A 1 100 ? 13.750 16.070 18.658 1.00 38.31 100 LYS A CA 1
ATOM 833 C C . LYS A 1 100 ? 14.124 16.550 17.249 1.00 38.31 100 LYS A C 1
ATOM 835 O O . LYS A 1 100 ? 14.949 15.882 16.624 1.00 38.31 100 LYS A O 1
ATOM 840 N N . PRO A 1 101 ? 13.526 17.634 16.730 1.00 37.69 101 PRO A N 1
ATOM 841 C CA . PRO A 1 101 ? 14.031 18.239 15.507 1.00 37.69 101 PRO A CA 1
ATOM 842 C C . PRO A 1 101 ? 15.496 18.625 15.739 1.00 37.69 101 PRO A C 1
ATOM 844 O O . PRO A 1 101 ? 15.840 19.108 16.820 1.00 37.69 101 PRO A O 1
ATOM 847 N N . ALA A 1 102 ? 16.357 18.365 14.757 1.00 47.25 102 ALA A N 1
ATOM 848 C CA . ALA A 1 102 ? 17.675 18.977 14.718 1.00 47.25 102 ALA A CA 1
ATOM 849 C C . ALA A 1 102 ? 17.453 20.471 14.448 1.00 47.25 102 ALA A C 1
ATOM 851 O O . ALA A 1 102 ? 17.218 20.875 13.315 1.00 47.25 102 ALA A O 1
ATOM 852 N N . THR A 1 103 ? 17.377 21.252 15.521 1.00 53.53 103 THR A N 1
ATOM 853 C CA . THR A 1 103 ? 17.622 22.693 15.488 1.00 53.53 103 THR A CA 1
ATOM 854 C C . THR A 1 103 ? 19.089 22.909 15.145 1.00 53.53 103 THR A C 1
ATOM 856 O O . THR A 1 103 ? 19.940 22.468 15.921 1.00 53.53 103 THR A O 1
ATOM 859 N N . ASP A 1 104 ? 19.336 23.572 14.018 1.00 40.03 104 ASP A N 1
ATOM 860 C CA . ASP A 1 104 ? 20.382 24.594 13.923 1.00 40.03 104 ASP A CA 1
ATOM 861 C C . ASP A 1 104 ? 19.807 25.925 14.438 1.00 40.03 104 ASP A C 1
ATOM 863 O O . ASP A 1 104 ? 18.594 26.166 14.206 1.00 40.03 104 ASP A O 1
#

Foldseek 3Di:
DDFQVVVDAPCPLLVVLQVVQVVPLPDDPCVVDPDPDDDRVLCVVLVVLRRQHHHDPDPVVNVVNRVLSSVSSHPVCVPPVVNVVVSVPHDGPPDPPPPDPPDD

InterPro domains:
  IPR009537 Domain of unknown function DUF1156 [PF06634] (9-62)

Radius of gyration: 15.59 Å; chains: 1; bounding box: 38×41×36 Å